Protein AF-A0A1S3FGJ6-F1 (afdb_monomer_lite)

InterPro domains:
  IPR000742 EGF-like domain [PS00022] (75-86)
  IPR000742 EGF-like domain [PS01186] (75-86)
  IPR000742 EGF-like domain [PS50026] (47-87)

Secondary structure (DSSP, 8-state):
-PPPHHHHHHHHHHHHHHTTTTS-------TTSHHHHHHHHHHHHHTPEEPPGGGTTT-SSEEEEEEGGGTEEEEEEPTTEESTTS-EEPPHHHHHTTT---

Structure (mmCIF, N/CA/C/O backbone):
data_AF-A0A1S3FGJ6-F1
#
_entry.id   AF-A0A1S3FGJ6-F1
#
loop_
_atom_site.group_PDB
_atom_site.id
_atom_site.type_symbol
_atom_site.label_atom_id
_atom_site.label_alt_id
_atom_site.label_comp_id
_atom_site.label_asym_id
_atom_site.label_entity_id
_atom_site.label_seq_id
_atom_site.pdbx_PDB_ins_code
_atom_site.Cartn_x
_atom_site.Cartn_y
_atom_site.Cartn_z
_atom_site.occupancy
_atom_site.B_iso_or_equiv
_atom_site.auth_seq_id
_atom_site.auth_comp_id
_atom_site.auth_asym_id
_atom_site.auth_atom_id
_atom_site.pdbx_PDB_model_num
ATOM 1 N N . MET A 1 1 ? -16.815 -20.438 23.707 1.00 59.25 1 MET A N 1
ATOM 2 C CA . MET A 1 1 ? -16.384 -19.883 22.406 1.00 59.25 1 MET A CA 1
ATOM 3 C C . MET A 1 1 ? -15.460 -18.708 22.688 1.00 59.25 1 MET A C 1
ATOM 5 O O . MET A 1 1 ? -15.939 -17.708 23.204 1.00 59.25 1 MET A O 1
ATOM 9 N N . ALA A 1 2 ? -14.150 -18.844 22.474 1.00 74.12 2 ALA A N 1
ATOM 10 C CA . ALA A 1 2 ? -13.210 -17.736 22.660 1.00 74.12 2 ALA A CA 1
ATOM 11 C C . ALA A 1 2 ? -13.208 -16.868 21.393 1.00 74.12 2 ALA A C 1
ATOM 13 O O . ALA A 1 2 ? -13.061 -17.394 20.290 1.00 74.12 2 ALA A O 1
ATOM 14 N N . LEU A 1 3 ? -13.417 -15.558 21.537 1.00 70.00 3 LEU A N 1
ATOM 15 C CA . LEU A 1 3 ? -13.303 -14.623 20.418 1.00 70.00 3 LEU A CA 1
ATOM 16 C C . LEU A 1 3 ? -11.839 -14.580 19.948 1.00 70.00 3 LEU A C 1
ATOM 18 O O . LEU A 1 3 ? -10.943 -14.526 20.794 1.00 70.00 3 LEU A O 1
ATOM 22 N N . PRO A 1 4 ? -11.569 -14.577 18.629 1.00 78.31 4 PRO A N 1
ATOM 23 C CA . PRO A 1 4 ? -10.216 -14.395 18.123 1.00 78.31 4 PRO A CA 1
ATOM 24 C C . PRO A 1 4 ? -9.612 -13.095 18.665 1.00 78.31 4 PRO A C 1
ATOM 26 O O . PRO A 1 4 ? -10.288 -12.066 18.703 1.00 78.31 4 PRO A O 1
ATOM 29 N N . VAL A 1 5 ? -8.329 -13.123 19.034 1.00 73.56 5 VAL A N 1
ATOM 30 C CA . VAL A 1 5 ? -7.589 -11.968 19.582 1.00 73.56 5 VAL A CA 1
ATOM 31 C C . VAL A 1 5 ? -7.808 -10.665 18.780 1.00 73.56 5 VAL A C 1
ATOM 33 O O . VAL A 1 5 ? -8.060 -9.636 19.407 1.00 73.56 5 VAL A O 1
ATOM 36 N N . PRO A 1 6 ? -7.826 -10.665 17.426 1.00 72.81 6 PRO A N 1
ATOM 37 C CA . PRO A 1 6 ? -8.089 -9.450 16.644 1.00 72.81 6 PRO A CA 1
ATOM 38 C C . PRO A 1 6 ? -9.490 -8.865 16.861 1.00 72.81 6 PRO A C 1
ATOM 40 O O . PRO A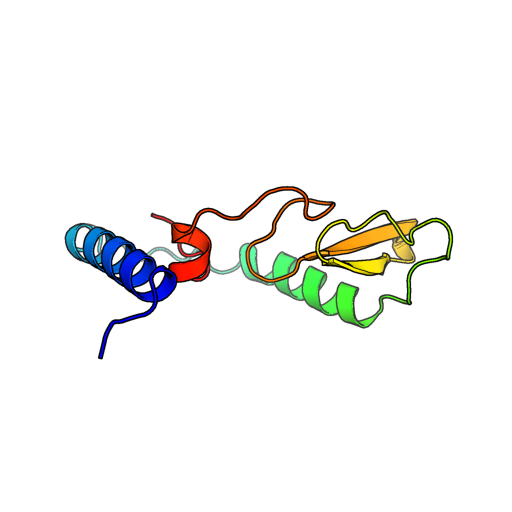 1 6 ? -9.665 -7.650 16.858 1.00 72.81 6 PRO A O 1
ATOM 43 N N . VAL A 1 7 ? -10.490 -9.724 17.078 1.00 77.62 7 VAL A N 1
ATOM 44 C CA . VAL A 1 7 ? -11.877 -9.304 17.312 1.00 77.62 7 VAL A CA 1
ATOM 45 C C . VAL A 1 7 ? -11.992 -8.643 18.679 1.00 77.62 7 VAL A C 1
ATOM 47 O O . VAL A 1 7 ? -12.593 -7.580 18.786 1.00 77.62 7 VAL A O 1
ATOM 50 N N . LEU A 1 8 ? -11.356 -9.216 19.705 1.00 81.56 8 LEU A N 1
ATOM 51 C CA . LEU A 1 8 ? -11.320 -8.622 21.042 1.00 81.56 8 LEU A CA 1
ATOM 52 C C . LEU A 1 8 ? -10.666 -7.235 21.020 1.00 81.56 8 LEU A C 1
ATOM 54 O O . LEU A 1 8 ? -11.222 -6.287 21.564 1.00 81.56 8 LEU A O 1
ATOM 58 N N . ILE A 1 9 ? -9.533 -7.098 20.326 1.00 80.69 9 ILE A N 1
ATOM 59 C CA . ILE A 1 9 ? -8.843 -5.813 20.160 1.00 80.69 9 ILE A CA 1
ATOM 60 C C . ILE A 1 9 ? -9.761 -4.784 19.482 1.00 80.69 9 ILE A C 1
ATOM 62 O O . ILE A 1 9 ? -9.878 -3.657 19.961 1.00 80.69 9 ILE A O 1
ATOM 66 N N . CYS A 1 10 ? -10.468 -5.166 18.414 1.00 81.69 10 CYS A N 1
ATOM 67 C CA . CYS A 1 10 ? -11.417 -4.267 17.760 1.00 81.69 10 CYS A CA 1
ATOM 68 C C . CYS A 1 10 ? -12.582 -3.846 18.661 1.00 81.69 10 CYS A C 1
ATOM 70 O O . CYS A 1 10 ? -13.001 -2.690 18.602 1.00 81.69 10 CYS A O 1
ATOM 72 N N . LEU A 1 11 ? -13.100 -4.750 19.495 1.00 82.19 11 LEU A N 1
ATOM 73 C CA . LEU A 1 11 ? -14.169 -4.432 20.444 1.00 82.19 11 LEU A CA 1
ATOM 74 C C . LEU A 1 11 ? -13.700 -3.429 21.506 1.00 82.19 11 LEU A C 1
ATOM 76 O O . LEU A 1 11 ? -14.435 -2.494 21.812 1.00 82.19 11 LEU A O 1
ATOM 80 N N . LEU A 1 12 ? -12.467 -3.568 22.002 1.00 81.50 12 LEU A N 1
ATOM 81 C CA . LEU A 1 12 ? -11.878 -2.620 22.952 1.00 81.50 12 LEU A CA 1
ATOM 82 C C . LEU A 1 12 ? -11.749 -1.220 22.343 1.00 81.50 12 LEU A C 1
ATOM 84 O O . LEU A 1 12 ? -12.178 -0.243 22.951 1.00 81.50 12 LEU A O 1
ATOM 88 N N . PHE A 1 13 ? -11.224 -1.113 21.119 1.00 78.62 13 PHE A N 1
ATOM 89 C CA . PHE A 1 13 ? -11.101 0.183 20.448 1.00 78.62 13 PHE A CA 1
ATOM 90 C C . PHE A 1 13 ? -12.459 0.840 20.176 1.00 78.62 13 PHE A C 1
ATOM 92 O O . PHE A 1 13 ? -12.604 2.038 20.408 1.00 78.62 13 PHE A O 1
ATOM 99 N N . LYS A 1 14 ? -13.467 0.065 19.754 1.00 77.12 14 LYS A N 1
ATOM 100 C CA . LYS A 1 14 ? -14.831 0.581 19.554 1.00 77.12 14 LYS A CA 1
ATOM 101 C C . LYS A 1 14 ? -15.497 1.039 20.856 1.00 77.12 14 LYS A C 1
ATOM 103 O O . LYS A 1 14 ? -16.245 2.013 20.844 1.00 77.12 14 LYS A O 1
ATOM 108 N N . ALA A 1 15 ? -15.231 0.362 21.973 1.00 79.94 15 ALA A N 1
ATOM 109 C CA . ALA A 1 15 ? -15.737 0.779 23.279 1.00 79.94 15 ALA A CA 1
ATOM 110 C C . ALA A 1 15 ? -15.122 2.118 23.725 1.00 79.94 15 ALA A C 1
ATOM 112 O O . ALA A 1 15 ? -15.841 2.989 24.205 1.00 79.94 15 ALA A O 1
ATOM 113 N N . MET A 1 16 ? -13.818 2.320 23.496 1.00 75.69 16 MET A N 1
ATOM 114 C CA . MET A 1 16 ? -13.138 3.587 23.802 1.00 75.69 16 MET A CA 1
ATOM 115 C C . MET A 1 16 ? -13.690 4.767 22.988 1.00 75.69 16 MET A C 1
ATOM 117 O O . MET A 1 16 ? -13.863 5.855 23.534 1.00 75.69 16 MET A O 1
ATOM 121 N N . THR A 1 17 ? -14.019 4.563 21.706 1.00 69.31 17 THR A N 1
ATOM 122 C CA . THR A 1 17 ? -14.652 5.612 20.887 1.00 69.31 17 THR A CA 1
ATOM 123 C C . THR A 1 17 ? -16.069 5.935 21.347 1.00 69.31 17 THR A C 1
ATOM 125 O O . THR A 1 17 ? -16.425 7.104 21.415 1.00 69.31 17 THR A O 1
ATOM 128 N N . ALA A 1 18 ? -16.861 4.925 21.728 1.00 67.69 18 ALA A N 1
ATOM 129 C CA . ALA A 1 18 ? -18.231 5.136 22.204 1.00 67.69 18 ALA A CA 1
ATOM 130 C C . ALA A 1 18 ? -18.285 5.965 23.500 1.00 67.69 18 ALA A C 1
ATOM 132 O O . ALA A 1 18 ? -19.198 6.758 23.681 1.00 67.69 18 ALA A O 1
ATOM 133 N N . LEU A 1 19 ? -17.276 5.837 24.369 1.00 59.53 19 LEU A N 1
ATOM 134 C CA . LEU A 1 19 ? -17.138 6.654 25.583 1.00 59.53 19 LEU A CA 1
ATOM 135 C C . LEU A 1 19 ? -16.734 8.114 25.300 1.00 59.53 19 LEU A C 1
ATOM 137 O O . LEU A 1 19 ? -16.767 8.939 26.208 1.00 59.53 19 LEU A O 1
ATOM 141 N N . THR A 1 20 ? -16.330 8.432 24.066 1.00 59.94 20 THR A N 1
ATOM 142 C CA . THR A 1 20 ? -15.874 9.771 23.653 1.00 59.94 20 THR A CA 1
ATOM 143 C C . THR A 1 20 ? -16.923 10.503 22.793 1.00 59.94 20 THR A C 1
ATOM 145 O O . THR A 1 20 ? -16.845 11.721 22.642 1.00 59.94 20 THR A O 1
ATOM 148 N N . GLU A 1 21 ? -17.948 9.807 22.277 1.00 56.50 21 GLU A N 1
ATOM 149 C CA . GLU A 1 21 ? -19.006 10.376 21.415 1.00 56.50 21 GLU A CA 1
ATOM 150 C C . GLU A 1 21 ? -20.073 11.226 22.149 1.00 56.50 21 GLU A C 1
ATOM 152 O O . GLU A 1 21 ? -21.039 11.654 21.524 1.00 56.50 21 GLU A O 1
ATOM 157 N N . ASP A 1 22 ? -19.897 11.571 23.431 1.00 48.78 22 ASP A N 1
ATOM 158 C CA . ASP A 1 22 ? -20.816 12.473 24.163 1.00 48.78 22 ASP A CA 1
ATOM 159 C C . ASP A 1 22 ? -20.487 13.975 24.018 1.00 48.78 22 ASP A C 1
ATOM 161 O O . ASP A 1 22 ? -21.045 14.825 24.714 1.00 48.78 22 ASP A O 1
ATOM 165 N N . ALA A 1 23 ? -19.602 14.361 23.095 1.00 48.88 23 ALA A N 1
ATOM 166 C CA . ALA A 1 23 ? -19.341 15.772 22.829 1.00 48.88 23 ALA A CA 1
ATOM 167 C C . ALA A 1 23 ? -18.916 16.021 21.381 1.00 48.88 23 ALA A C 1
ATOM 169 O O . ALA A 1 23 ? -17.717 16.051 21.094 1.00 48.88 23 ALA A O 1
ATOM 170 N N . ARG A 1 24 ? -19.906 16.251 20.498 1.00 37.34 24 ARG A N 1
ATOM 171 C CA . ARG A 1 24 ? -19.932 17.292 19.439 1.00 37.34 24 ARG A CA 1
ATOM 172 C C . ARG A 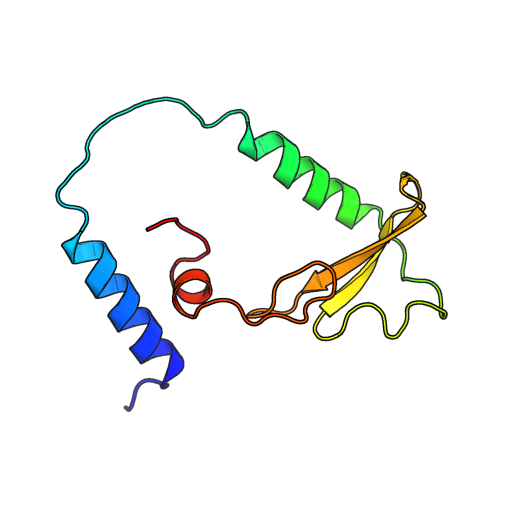1 24 ? -21.070 17.039 18.438 1.00 37.34 24 ARG A C 1
ATOM 174 O O . ARG A 1 24 ? -20.868 16.484 17.364 1.00 37.34 24 ARG A O 1
ATOM 181 N N . VAL A 1 25 ? -22.263 17.552 18.746 1.00 47.34 25 VAL A N 1
ATOM 182 C CA . VAL A 1 25 ? -23.177 18.018 17.692 1.00 47.34 25 VAL A CA 1
ATOM 183 C C . VAL A 1 25 ? -22.627 19.355 17.207 1.00 47.34 25 VAL A C 1
ATOM 185 O O . VAL A 1 25 ? -22.826 20.374 17.860 1.00 47.34 25 VAL A O 1
ATOM 188 N N . VAL A 1 26 ? -21.921 19.357 16.079 1.00 37.53 26 VAL A N 1
ATOM 189 C CA . VAL A 1 26 ? -21.779 20.546 15.231 1.00 37.53 26 VAL A CA 1
ATOM 190 C C . VAL A 1 26 ? -21.892 20.082 13.784 1.00 37.53 26 VAL A C 1
ATOM 192 O O . VAL A 1 26 ? -21.048 19.350 13.278 1.00 37.53 26 VAL A O 1
ATOM 195 N N . VAL A 1 27 ? -22.984 20.487 13.143 1.00 47.84 27 VAL A N 1
ATOM 196 C CA . VAL A 1 27 ? -23.201 20.372 11.701 1.00 47.84 27 VAL A CA 1
ATOM 197 C C . VAL A 1 27 ? -22.305 21.399 11.008 1.00 47.84 27 VAL A C 1
ATOM 199 O O . VAL A 1 27 ? -22.516 22.594 11.195 1.00 47.84 27 VAL A O 1
ATOM 202 N N . THR A 1 28 ? -21.357 20.957 10.178 1.00 33.06 28 THR A N 1
ATOM 203 C CA . THR A 1 28 ? -20.723 21.788 9.137 1.00 33.06 28 THR A CA 1
ATOM 204 C C . THR A 1 28 ? -20.418 20.956 7.877 1.00 33.06 28 THR A C 1
ATOM 206 O O . THR A 1 28 ? -20.068 19.780 7.989 1.00 33.06 28 THR A O 1
ATOM 209 N N . PRO A 1 29 ? -20.582 21.523 6.663 1.00 45.66 29 PRO A N 1
ATOM 210 C CA . PRO A 1 29 ? -20.480 20.794 5.402 1.00 45.66 29 PRO A CA 1
ATOM 211 C C . PRO A 1 29 ? -19.042 20.833 4.858 1.00 45.66 29 PRO A C 1
ATOM 213 O O . PRO A 1 29 ? -18.639 21.834 4.280 1.00 45.66 29 PRO A O 1
ATOM 216 N N . ASP A 1 30 ? -18.282 19.746 5.006 1.00 33.00 30 ASP A N 1
ATOM 217 C CA . ASP A 1 30 ? -16.913 19.619 4.448 1.00 33.00 30 ASP A CA 1
ATOM 218 C C . ASP A 1 30 ? -16.785 18.459 3.432 1.00 33.00 30 ASP A C 1
ATOM 220 O O . ASP A 1 30 ? -15.713 17.959 3.099 1.00 33.00 30 ASP A O 1
ATOM 224 N N . SER A 1 31 ? -17.924 17.991 2.914 1.00 39.53 31 SER A N 1
ATOM 225 C CA . SER A 1 31 ? -18.027 16.741 2.145 1.00 39.53 31 SER A CA 1
ATOM 226 C C . SER A 1 31 ? -17.599 16.835 0.669 1.00 39.53 31 SER A C 1
ATOM 228 O O . SER A 1 31 ? -17.764 15.854 -0.055 1.00 39.53 31 SER A O 1
ATOM 230 N N . ILE A 1 32 ? -17.086 17.973 0.182 1.00 36.12 32 ILE A N 1
ATOM 231 C CA . ILE A 1 32 ? -16.794 18.152 -1.257 1.00 36.12 32 ILE A CA 1
ATOM 232 C C . ILE A 1 32 ? -15.308 17.929 -1.605 1.00 36.12 32 ILE A C 1
ATOM 234 O O . ILE A 1 32 ? -15.010 17.592 -2.745 1.00 36.12 32 ILE A O 1
ATOM 238 N N . VAL A 1 33 ? -14.371 18.002 -0.650 1.00 34.00 33 VAL A N 1
ATOM 239 C CA . VAL A 1 33 ? -12.925 17.931 -0.972 1.00 34.00 33 VAL A CA 1
ATOM 240 C C . VAL A 1 33 ? -12.362 16.500 -0.974 1.00 34.00 33 VAL A C 1
ATOM 242 O O . VAL A 1 33 ? -11.471 16.192 -1.754 1.00 34.00 33 VAL A O 1
ATOM 245 N N . GLN A 1 34 ? -12.896 15.578 -0.164 1.00 39.59 34 GLN A N 1
ATOM 246 C CA . GLN A 1 34 ? -12.385 14.192 -0.101 1.00 39.59 34 GLN A CA 1
ATOM 247 C C . GLN A 1 34 ? -12.961 13.259 -1.178 1.00 39.59 34 GLN A C 1
ATOM 249 O O . GLN A 1 34 ? -12.418 12.182 -1.433 1.00 39.59 34 GLN A O 1
ATOM 254 N N . GLN A 1 35 ? -14.073 13.656 -1.803 1.00 34.81 35 GLN A N 1
ATOM 255 C CA . GLN A 1 35 ? -14.765 12.838 -2.796 1.00 34.81 35 GLN A CA 1
ATOM 256 C C . GLN A 1 35 ? -14.018 12.822 -4.137 1.00 34.81 35 GLN A C 1
ATOM 258 O O . GLN A 1 35 ? -14.085 11.825 -4.848 1.00 34.81 35 GLN A O 1
ATOM 263 N N . THR A 1 36 ? -13.298 13.889 -4.488 1.00 30.61 36 THR A N 1
ATOM 264 C CA . THR A 1 36 ? -12.600 13.992 -5.777 1.00 30.61 36 THR A CA 1
ATOM 265 C C . THR A 1 36 ? -11.340 13.127 -5.806 1.00 30.61 36 THR A C 1
ATOM 267 O O . THR A 1 36 ? -11.203 12.317 -6.714 1.00 30.61 36 THR A O 1
ATOM 270 N N . ASP A 1 37 ? -10.517 13.160 -4.753 1.00 42.81 37 ASP A N 1
ATOM 271 C CA . ASP A 1 37 ? -9.255 12.399 -4.667 1.00 42.81 37 ASP A CA 1
ATOM 272 C C . ASP A 1 37 ? -9.466 10.874 -4.602 1.00 42.81 37 ASP A C 1
ATOM 274 O O . ASP A 1 37 ? -8.748 10.088 -5.222 1.00 42.81 37 ASP A O 1
ATOM 278 N N . TYR A 1 38 ? -10.484 10.419 -3.862 1.00 43.09 38 TYR A N 1
ATOM 279 C CA . TYR A 1 38 ? -10.781 8.987 -3.753 1.00 43.09 38 TYR A CA 1
ATOM 280 C C . TYR A 1 38 ? -11.372 8.423 -5.048 1.00 43.09 38 TYR A C 1
ATOM 282 O O . TYR A 1 38 ? -11.075 7.288 -5.425 1.00 43.09 38 TYR A O 1
ATOM 290 N N . VAL A 1 39 ? -12.198 9.213 -5.738 1.00 42.69 39 VAL A N 1
ATOM 291 C CA . VAL A 1 39 ? -12.811 8.820 -7.008 1.00 42.69 39 VAL A CA 1
ATOM 292 C C . VAL A 1 39 ? -11.770 8.852 -8.131 1.00 42.69 39 VAL A C 1
ATOM 294 O O . VAL A 1 39 ? -11.722 7.898 -8.900 1.00 42.69 39 VAL A O 1
ATOM 297 N N . GLU A 1 40 ? -10.859 9.830 -8.166 1.00 50.59 40 GLU A N 1
ATOM 298 C CA . GLU A 1 40 ? -9.703 9.824 -9.077 1.00 50.59 40 GLU A CA 1
ATOM 299 C C . GLU A 1 40 ? -8.757 8.652 -8.801 1.00 50.59 40 GLU A C 1
ATOM 301 O O . GLU A 1 40 ? -8.408 7.927 -9.730 1.00 50.59 40 GLU A O 1
ATOM 306 N N . GLY A 1 41 ? -8.425 8.370 -7.536 1.00 50.47 41 GLY A N 1
ATOM 307 C CA . GLY A 1 41 ? -7.581 7.229 -7.168 1.00 50.47 41 GLY A CA 1
ATOM 308 C C . GLY A 1 41 ? -8.195 5.866 -7.520 1.00 50.47 41 GLY A C 1
ATOM 309 O O . GLY A 1 41 ? -7.485 4.957 -7.959 1.00 50.47 41 GLY A O 1
ATOM 310 N N . LEU A 1 42 ? -9.518 5.707 -7.381 1.00 50.84 42 LEU A N 1
ATOM 311 C CA . LEU A 1 42 ? -10.216 4.485 -7.800 1.00 50.84 42 LEU A CA 1
ATOM 312 C C . LEU A 1 42 ? -10.364 4.364 -9.317 1.00 50.84 42 LEU A C 1
ATOM 314 O O . LEU A 1 42 ? -10.299 3.247 -9.837 1.00 50.84 42 LEU A O 1
ATOM 318 N N . ILE A 1 43 ? -10.587 5.477 -10.021 1.00 47.72 43 ILE A N 1
ATOM 319 C CA . ILE A 1 43 ? -10.693 5.493 -11.484 1.00 47.72 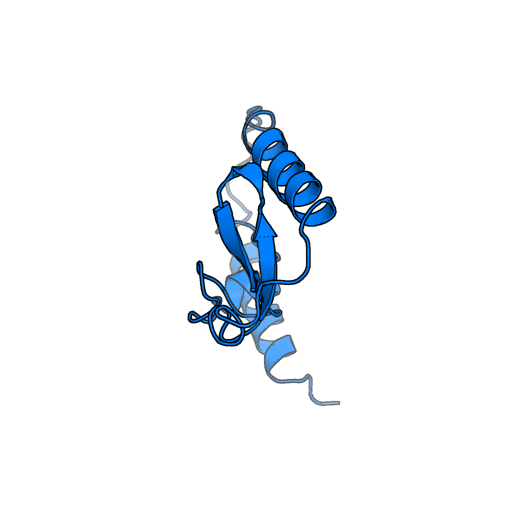43 ILE A CA 1
ATOM 320 C C . ILE A 1 43 ? -9.320 5.203 -12.100 1.00 47.72 43 ILE A C 1
ATOM 322 O O . ILE A 1 43 ? -9.228 4.334 -12.964 1.00 47.72 43 ILE A O 1
ATOM 326 N N . ALA A 1 44 ? -8.250 5.810 -11.584 1.00 53.44 44 ALA A N 1
ATOM 327 C CA . ALA A 1 44 ? -6.868 5.573 -11.998 1.00 53.44 44 ALA A CA 1
ATOM 328 C C . ALA A 1 44 ? -6.434 4.106 -11.822 1.00 53.44 44 ALA A C 1
ATOM 330 O O . ALA A 1 44 ? -5.811 3.517 -12.708 1.00 53.44 44 ALA A O 1
ATOM 331 N N . LEU A 1 45 ? -6.838 3.457 -10.723 1.00 55.69 45 LEU A N 1
ATOM 332 C CA . LEU A 1 45 ? -6.580 2.028 -10.503 1.00 55.69 45 LEU A CA 1
ATOM 333 C C . LEU A 1 45 ? -7.264 1.128 -11.544 1.00 55.69 45 LEU A C 1
ATOM 335 O O . LEU A 1 45 ? -6.754 0.047 -11.839 1.00 55.69 45 LEU A O 1
ATOM 339 N N . LYS A 1 46 ? -8.383 1.565 -12.136 1.00 53.50 46 LYS A N 1
ATOM 340 C CA . LYS A 1 46 ? -9.130 0.810 -13.154 1.00 53.50 46 LYS A CA 1
ATOM 341 C C . LYS A 1 46 ? -8.466 0.837 -14.542 1.00 53.50 46 LYS A C 1
ATOM 343 O O . LYS A 1 46 ? -8.793 -0.015 -15.363 1.00 53.50 46 LYS A O 1
ATOM 348 N N . PHE A 1 47 ? -7.529 1.761 -14.776 1.00 51.44 47 PHE A N 1
ATOM 349 C CA . PHE A 1 47 ? -6.726 1.873 -16.007 1.00 51.44 47 PHE A CA 1
ATOM 350 C C . PHE A 1 47 ? -5.292 1.347 -15.860 1.00 51.44 47 PHE A C 1
ATOM 352 O O . PHE A 1 47 ? -4.507 1.375 -16.812 1.00 51.44 47 PHE A O 1
ATOM 359 N N . SER A 1 48 ? -4.930 0.871 -14.669 1.00 59.94 48 SER A N 1
ATOM 360 C CA . SER A 1 48 ? -3.579 0.389 -14.418 1.00 59.94 48 SER A CA 1
ATOM 361 C C . SER A 1 48 ? -3.320 -0.958 -15.096 1.00 59.94 48 SER A C 1
ATOM 363 O O . SER A 1 48 ? -4.125 -1.887 -15.014 1.00 59.94 48 SER A O 1
ATOM 365 N N . HIS A 1 49 ? -2.186 -1.050 -15.784 1.00 69.62 49 HIS A N 1
ATOM 366 C CA . HIS A 1 49 ? -1.703 -2.301 -16.361 1.00 69.62 49 HIS A CA 1
ATOM 367 C C . HIS A 1 49 ? -0.846 -3.040 -15.320 1.00 69.62 49 HIS A C 1
ATOM 369 O O . HIS A 1 49 ? -0.365 -2.412 -14.363 1.00 69.62 49 HIS A O 1
ATOM 375 N N . PRO A 1 50 ? -0.643 -4.366 -15.466 1.00 72.62 50 PRO A N 1
ATOM 376 C CA . PRO A 1 50 ? 0.323 -5.090 -14.650 1.00 72.62 50 PRO A CA 1
ATOM 377 C C . PRO A 1 50 ? 1.679 -4.384 -14.689 1.00 72.62 50 PRO A C 1
ATOM 379 O O . PRO A 1 50 ? 2.103 -3.903 -15.741 1.00 72.62 50 PRO A O 1
ATOM 382 N N . CYS A 1 51 ? 2.342 -4.297 -13.540 1.00 78.06 51 CYS A N 1
ATOM 383 C CA . CYS A 1 51 ? 3.661 -3.686 -13.468 1.00 78.06 51 CYS A CA 1
ATOM 384 C C . CYS A 1 51 ? 4.671 -4.394 -14.377 1.00 78.06 51 CYS A C 1
ATOM 386 O O . CYS A 1 51 ? 4.608 -5.612 -14.546 1.00 78.06 51 CYS A O 1
ATOM 388 N N . LEU A 1 52 ? 5.615 -3.624 -14.930 1.00 73.12 52 LEU A N 1
ATOM 389 C CA . LEU A 1 52 ? 6.778 -4.188 -15.614 1.00 73.12 52 LEU A CA 1
ATOM 390 C C . LEU A 1 52 ? 7.581 -5.089 -14.665 1.00 73.12 52 LEU A C 1
ATOM 392 O O . LEU A 1 52 ? 7.559 -4.916 -13.444 1.00 73.12 52 LEU A O 1
ATOM 396 N N . GLU A 1 53 ? 8.328 -6.018 -15.255 1.00 67.62 53 GLU A N 1
ATOM 397 C CA . GLU A 1 53 ? 9.108 -7.041 -14.552 1.00 67.62 53 GLU A CA 1
ATOM 398 C C . GLU A 1 53 ? 10.132 -6.440 -13.566 1.00 67.62 53 GLU A C 1
ATOM 400 O O . GLU A 1 53 ? 10.351 -6.982 -12.480 1.00 67.62 53 GLU A O 1
ATOM 405 N N . ASP A 1 54 ? 10.636 -5.238 -13.863 1.00 71.62 54 ASP A N 1
ATOM 406 C CA . ASP A 1 54 ? 11.552 -4.465 -13.011 1.00 71.62 54 ASP A CA 1
ATOM 407 C C . ASP A 1 54 ? 10.919 -3.975 -11.692 1.00 71.62 54 ASP A C 1
ATOM 409 O O . ASP A 1 54 ? 11.614 -3.570 -10.757 1.00 71.62 54 ASP A O 1
ATOM 413 N N . HIS A 1 55 ? 9.591 -4.024 -11.573 1.00 70.94 55 HIS A N 1
ATOM 414 C CA . HIS A 1 55 ? 8.846 -3.579 -10.394 1.00 70.94 55 HIS A CA 1
ATOM 415 C C . HIS A 1 55 ? 8.289 -4.735 -9.551 1.00 70.94 55 HIS A C 1
ATOM 417 O O . HIS A 1 55 ? 7.563 -4.490 -8.583 1.00 70.94 55 HIS A O 1
ATOM 423 N N . ASN A 1 56 ? 8.667 -5.985 -9.841 1.00 68.19 56 ASN A N 1
ATOM 424 C CA . ASN A 1 56 ? 8.164 -7.184 -9.153 1.00 68.19 56 ASN A CA 1
ATOM 425 C C . ASN A 1 56 ? 8.411 -7.211 -7.629 1.00 68.19 56 ASN A C 1
ATOM 427 O O . ASN A 1 56 ? 7.758 -7.964 -6.915 1.00 68.19 56 ASN A O 1
ATOM 431 N N . SER A 1 57 ? 9.313 -6.371 -7.110 1.00 84.38 57 SER A N 1
ATOM 432 C CA . SER A 1 57 ? 9.592 -6.222 -5.669 1.00 84.38 57 SER A CA 1
ATOM 433 C C . SER A 1 57 ? 9.278 -4.824 -5.116 1.00 84.38 57 SER A C 1
ATOM 435 O O . SER A 1 57 ? 9.633 -4.488 -3.980 1.00 84.38 57 SER A O 1
ATOM 437 N N . TYR A 1 58 ? 8.622 -3.968 -5.903 1.00 89.75 58 TYR A N 1
ATOM 438 C CA . TYR A 1 58 ? 8.303 -2.614 -5.462 1.00 89.75 58 TYR A CA 1
ATOM 439 C C . TYR A 1 58 ? 7.272 -2.633 -4.321 1.00 89.75 58 TYR A C 1
ATOM 441 O O . TYR A 1 58 ? 7.518 -2.032 -3.273 1.00 89.75 58 TYR A O 1
ATOM 449 N N . CYS A 1 59 ? 6.184 -3.393 -4.457 1.00 92.56 59 CYS A N 1
ATOM 450 C CA . CYS A 1 59 ? 5.183 -3.562 -3.402 1.00 92.56 59 CYS A CA 1
ATOM 451 C C . CYS A 1 59 ? 5.548 -4.724 -2.475 1.00 92.56 59 CYS A C 1
ATOM 453 O O . CYS A 1 59 ? 5.559 -5.871 -2.905 1.00 92.56 59 CYS A O 1
ATOM 455 N N . ILE A 1 60 ? 5.813 -4.441 -1.194 1.00 94.94 60 ILE A N 1
ATOM 456 C CA . ILE A 1 60 ? 6.253 -5.472 -0.236 1.00 94.94 60 ILE A CA 1
ATOM 457 C C . ILE A 1 60 ? 5.071 -6.316 0.260 1.00 94.94 60 ILE A C 1
ATOM 459 O O . ILE A 1 60 ? 5.149 -7.538 0.296 1.00 94.94 60 ILE A O 1
ATOM 463 N N . ASN A 1 61 ? 3.962 -5.663 0.624 1.00 93.81 61 ASN A N 1
ATOM 464 C CA . ASN A 1 61 ? 2.730 -6.313 1.092 1.00 93.81 61 ASN A CA 1
ATOM 465 C C . ASN A 1 61 ? 1.520 -5.797 0.306 1.00 93.81 61 ASN A C 1
ATOM 467 O O . ASN A 1 61 ? 0.595 -5.207 0.870 1.00 93.81 61 ASN A O 1
ATOM 471 N N . GLY A 1 62 ? 1.556 -5.943 -1.015 1.00 91.06 62 GLY A N 1
ATOM 472 C CA . GLY A 1 62 ? 0.487 -5.468 -1.881 1.00 91.06 62 GLY A CA 1
ATOM 473 C C . GLY A 1 62 ? 0.623 -5.940 -3.318 1.00 91.06 62 GLY A C 1
ATOM 474 O O . GLY A 1 62 ? 1.579 -6.619 -3.679 1.00 91.06 62 GLY A O 1
ATOM 475 N N . VAL A 1 63 ? -0.348 -5.548 -4.134 1.00 90.62 63 VAL A N 1
ATOM 476 C CA . VAL A 1 63 ? -0.342 -5.781 -5.579 1.00 90.62 63 VAL A CA 1
ATOM 477 C C . VAL A 1 63 ? 0.150 -4.521 -6.274 1.00 90.62 63 VAL A C 1
ATOM 479 O O . VAL A 1 63 ? -0.295 -3.419 -5.948 1.00 90.62 63 VAL A O 1
ATOM 482 N N . CYS A 1 64 ? 1.068 -4.696 -7.218 1.00 89.62 64 CYS A N 1
ATOM 483 C CA . CYS A 1 64 ? 1.596 -3.612 -8.030 1.00 89.62 64 CYS A CA 1
ATOM 484 C C . CYS A 1 64 ? 0.664 -3.307 -9.208 1.00 89.62 64 CYS A C 1
ATOM 486 O O . CYS A 1 64 ? 0.150 -4.220 -9.855 1.00 89.62 64 CYS A O 1
ATOM 488 N N . ALA A 1 65 ? 0.480 -2.022 -9.483 1.00 87.94 65 ALA A N 1
ATOM 489 C CA . ALA A 1 65 ? -0.235 -1.480 -10.629 1.00 87.94 65 ALA A CA 1
ATOM 490 C C . ALA A 1 65 ? 0.597 -0.348 -11.246 1.00 87.94 65 ALA A C 1
ATOM 492 O O . ALA A 1 65 ? 1.112 0.497 -10.515 1.00 87.94 65 ALA A O 1
ATOM 493 N N . PHE A 1 66 ? 0.745 -0.311 -12.571 1.00 86.44 66 PHE A N 1
ATOM 494 C CA . PHE A 1 66 ? 1.482 0.765 -13.237 1.00 86.44 66 PHE A CA 1
ATOM 495 C C . PHE A 1 66 ? 0.529 1.847 -13.750 1.00 86.44 66 PHE A C 1
ATOM 497 O O . PHE A 1 66 ? -0.442 1.549 -14.450 1.00 86.44 66 PHE A O 1
ATOM 504 N N . HIS A 1 67 ? 0.807 3.104 -13.403 1.00 83.62 67 HIS A N 1
ATOM 505 C CA . HIS A 1 67 ? 0.053 4.268 -13.855 1.00 83.62 67 HIS A CA 1
ATOM 506 C C . HIS A 1 67 ? 0.784 4.944 -15.013 1.00 83.62 67 HIS A C 1
ATOM 508 O O . HIS A 1 67 ? 1.778 5.638 -14.802 1.00 83.62 67 HIS A O 1
ATOM 514 N N . HIS A 1 68 ? 0.277 4.769 -16.234 1.00 80.06 68 HIS A N 1
ATOM 515 C CA . HIS A 1 68 ? 0.962 5.219 -17.449 1.00 80.06 68 HIS A CA 1
ATOM 516 C C . HIS A 1 68 ? 1.178 6.733 -17.512 1.00 80.06 68 HIS A C 1
ATOM 518 O O . HIS A 1 68 ? 2.273 7.160 -17.842 1.00 80.06 68 HIS A O 1
ATOM 524 N N . GLU A 1 69 ? 0.190 7.546 -17.135 1.00 82.50 69 GLU A N 1
ATOM 525 C CA . GLU A 1 69 ? 0.315 9.014 -17.230 1.00 82.50 69 GLU A CA 1
ATOM 526 C C . GLU A 1 69 ? 1.333 9.607 -16.247 1.00 82.50 69 GLU A C 1
ATOM 528 O O . GLU A 1 69 ? 1.910 10.658 -16.499 1.00 82.50 69 GLU A O 1
ATOM 533 N N . LEU A 1 70 ? 1.547 8.931 -15.115 1.00 80.75 70 LEU A N 1
ATOM 534 C CA . LEU A 1 70 ? 2.488 9.359 -14.080 1.00 80.75 70 LEU A CA 1
ATOM 535 C C . LEU A 1 70 ? 3.84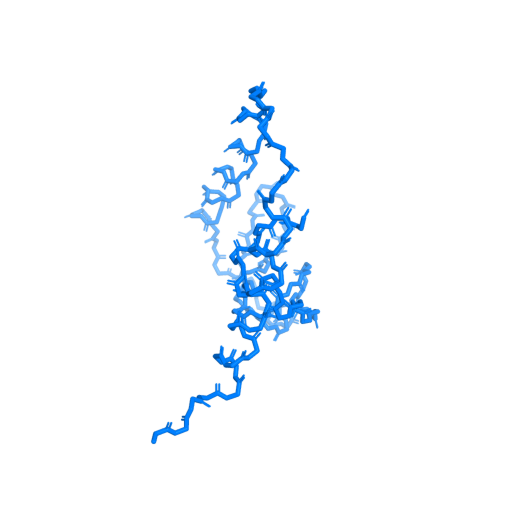1 8.657 -14.221 1.00 80.75 70 LEU A C 1
ATOM 537 O O . LEU A 1 70 ? 4.745 8.963 -13.446 1.00 80.75 70 LEU A O 1
ATOM 541 N N . GLU A 1 71 ? 3.940 7.693 -15.145 1.00 84.00 71 GLU A N 1
ATOM 542 C CA . GLU A 1 71 ? 5.075 6.785 -15.336 1.00 84.00 71 GLU A CA 1
ATOM 543 C C . GLU A 1 71 ? 5.570 6.165 -14.018 1.00 84.00 71 GLU A C 1
ATOM 545 O O . GLU A 1 71 ? 6.768 6.062 -13.751 1.00 84.00 71 GLU A O 1
ATOM 550 N N . LYS A 1 72 ? 4.629 5.774 -13.148 1.00 84.38 72 LYS A N 1
ATOM 551 C CA . LYS A 1 72 ? 4.926 5.304 -11.787 1.00 84.38 72 LYS A CA 1
ATOM 552 C C . LYS A 1 72 ? 4.223 3.999 -11.449 1.00 84.38 72 LYS A C 1
ATOM 554 O O . LYS A 1 72 ? 3.050 3.798 -11.762 1.00 84.38 72 LYS A O 1
ATOM 559 N N . ALA A 1 73 ? 4.940 3.146 -10.721 1.00 86.50 73 ALA A N 1
ATOM 560 C CA . ALA A 1 73 ? 4.362 2.006 -10.027 1.00 86.50 73 ALA A CA 1
ATOM 561 C C . ALA A 1 73 ? 3.619 2.478 -8.767 1.00 86.50 73 ALA A C 1
ATOM 563 O O . ALA A 1 73 ? 4.118 3.304 -8.006 1.00 86.50 73 ALA A O 1
ATOM 564 N N . ILE A 1 74 ? 2.429 1.934 -8.540 1.00 89.00 74 ILE A N 1
ATOM 565 C CA . ILE A 1 74 ? 1.564 2.222 -7.398 1.00 89.00 74 ILE A CA 1
ATOM 566 C C . ILE A 1 74 ? 1.222 0.900 -6.715 1.00 89.00 74 ILE A C 1
ATOM 568 O O . ILE A 1 74 ? 0.961 -0.109 -7.374 1.00 89.00 74 ILE A O 1
ATOM 572 N N . CYS A 1 75 ? 1.198 0.898 -5.382 1.00 90.94 75 CYS A N 1
ATOM 573 C CA . CYS A 1 75 ? 0.862 -0.288 -4.608 1.00 90.94 75 CYS A CA 1
ATOM 574 C C . CYS A 1 75 ? -0.555 -0.246 -4.048 1.00 90.94 75 CYS A C 1
ATOM 576 O O . CYS A 1 75 ? -0.921 0.633 -3.268 1.00 90.94 75 CYS A O 1
ATOM 578 N N . ARG A 1 76 ? -1.324 -1.295 -4.339 1.00 91.50 76 ARG A N 1
ATOM 579 C CA . ARG A 1 76 ? -2.539 -1.621 -3.597 1.00 91.50 76 ARG A CA 1
ATOM 580 C C . ARG A 1 76 ? -2.181 -2.530 -2.425 1.00 91.50 76 ARG A C 1
ATOM 582 O O . ARG A 1 76 ? -2.009 -3.736 -2.597 1.00 91.50 76 ARG A O 1
ATOM 589 N N . CYS A 1 77 ? -2.071 -1.951 -1.233 1.00 92.44 77 CYS A N 1
ATOM 590 C CA . CYS A 1 77 ? -1.689 -2.694 -0.033 1.00 92.44 77 CYS A CA 1
ATOM 591 C C . CYS A 1 77 ? -2.723 -3.741 0.382 1.00 92.44 77 CYS A C 1
ATOM 593 O O . CYS A 1 77 ? -3.933 -3.508 0.317 1.00 92.44 77 CYS A O 1
ATOM 595 N N . PHE A 1 78 ? -2.233 -4.875 0.880 1.00 92.50 78 PHE A N 1
ATOM 596 C CA . PHE A 1 78 ? -3.053 -5.854 1.576 1.00 92.50 78 PHE A CA 1
ATOM 597 C C . PHE A 1 78 ? -3.628 -5.268 2.869 1.00 92.50 78 PHE A C 1
ATOM 599 O O . PHE A 1 78 ? -3.109 -4.305 3.445 1.00 92.50 78 PHE A O 1
ATOM 606 N N . THR A 1 79 ? -4.724 -5.863 3.338 1.00 87.38 79 THR A N 1
ATOM 607 C CA . THR A 1 79 ? -5.393 -5.448 4.572 1.00 87.38 79 THR A CA 1
ATOM 608 C C . THR A 1 79 ? -4.402 -5.438 5.735 1.00 87.38 79 THR A C 1
ATOM 610 O O . THR A 1 79 ? -3.707 -6.419 5.977 1.00 87.38 79 THR A O 1
ATOM 613 N N . GLY A 1 80 ? -4.339 -4.316 6.456 1.00 87.75 80 GLY A N 1
ATOM 614 C CA . GLY A 1 80 ? -3.413 -4.126 7.574 1.00 87.75 80 GLY A CA 1
ATOM 615 C C . GLY A 1 80 ? -2.082 -3.464 7.214 1.00 87.75 80 GLY A C 1
ATOM 616 O O . GLY A 1 80 ? -1.365 -3.088 8.132 1.00 87.75 80 GLY A O 1
ATOM 617 N N . TYR A 1 81 ? -1.782 -3.220 5.935 1.00 92.94 81 TYR A N 1
ATOM 618 C CA . TYR A 1 81 ? -0.577 -2.497 5.509 1.00 92.94 81 TYR A CA 1
ATOM 619 C C . TYR A 1 81 ? -0.900 -1.117 4.929 1.00 92.94 81 TYR A C 1
ATOM 621 O O . TYR A 1 81 ? -2.014 -0.851 4.469 1.00 92.94 81 TYR A O 1
ATOM 629 N N . THR A 1 82 ? 0.070 -0.209 4.999 1.00 91.50 82 THR A N 1
ATOM 630 C CA . THR A 1 82 ? -0.012 1.168 4.507 1.00 91.50 82 THR A CA 1
ATOM 631 C C . THR A 1 82 ? 1.357 1.696 4.065 1.00 91.50 82 THR A C 1
ATOM 633 O O . THR A 1 82 ? 2.399 1.079 4.315 1.00 91.50 82 THR A O 1
ATOM 636 N N . GLY A 1 83 ? 1.343 2.868 3.432 1.00 91.56 83 GLY A N 1
ATOM 637 C CA . GLY A 1 83 ? 2.500 3.529 2.834 1.00 91.56 83 GLY A CA 1
ATOM 638 C C . GLY A 1 83 ? 2.681 3.174 1.359 1.00 91.56 83 GLY A C 1
ATOM 639 O O . GLY A 1 83 ? 2.130 2.187 0.883 1.00 91.56 83 GLY A O 1
ATOM 640 N N . GLU A 1 84 ? 3.491 3.969 0.662 1.00 91.94 84 GLU A N 1
ATOM 641 C CA . GLU A 1 84 ? 3.715 3.891 -0.791 1.00 91.94 84 GLU A CA 1
ATOM 642 C C . GLU A 1 84 ? 4.100 2.481 -1.270 1.00 91.94 84 GLU A C 1
ATOM 644 O O .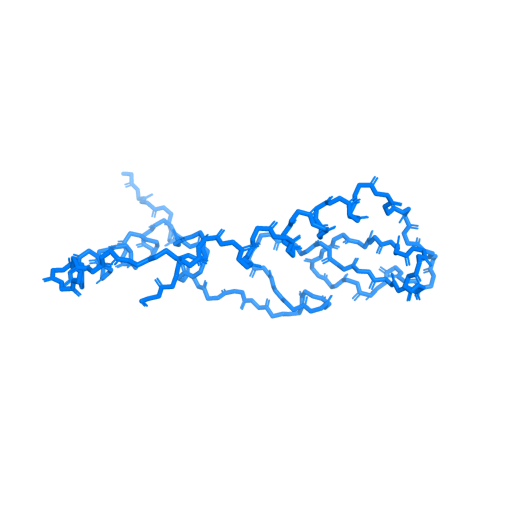 GLU A 1 84 ? 3.567 1.993 -2.257 1.00 91.94 84 GLU A O 1
ATOM 649 N N . ARG A 1 85 ? 4.958 1.789 -0.508 1.00 93.38 85 ARG A N 1
ATOM 650 C CA . ARG A 1 85 ? 5.416 0.415 -0.790 1.00 93.38 85 ARG A CA 1
ATOM 651 C C . ARG A 1 85 ? 4.790 -0.658 0.111 1.00 93.38 85 ARG A C 1
ATOM 653 O O . ARG A 1 85 ? 5.253 -1.798 0.135 1.00 93.38 85 ARG A O 1
ATOM 660 N N . CYS A 1 86 ? 3.766 -0.305 0.891 1.00 94.62 86 CYS A N 1
ATOM 661 C CA . CYS A 1 86 ? 3.091 -1.202 1.842 1.00 94.62 86 CYS A CA 1
ATOM 662 C C . CYS A 1 86 ? 4.017 -1.811 2.914 1.00 94.62 86 CYS A C 1
ATOM 664 O O . CYS A 1 86 ? 3.864 -2.968 3.310 1.00 94.62 86 CYS A O 1
ATOM 666 N N . LEU A 1 87 ? 5.000 -1.036 3.384 1.00 95.25 87 LEU A N 1
ATOM 667 C CA . LEU A 1 87 ? 5.959 -1.483 4.402 1.00 95.25 87 LEU A CA 1
ATOM 668 C C . LEU A 1 87 ? 5.405 -1.363 5.831 1.00 95.25 87 LEU A C 1
ATOM 670 O O . LEU A 1 87 ? 5.791 -2.117 6.720 1.00 95.25 87 LEU A O 1
ATOM 674 N N . LYS A 1 88 ? 4.515 -0.397 6.078 1.00 93.88 88 LYS A N 1
ATOM 675 C CA . LYS A 1 88 ? 4.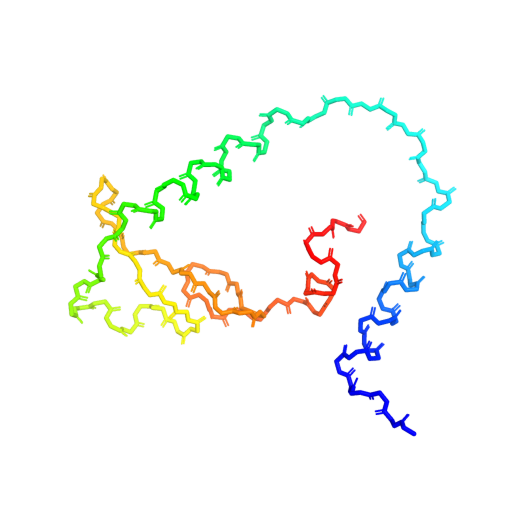066 -0.044 7.428 1.00 93.88 88 LYS A CA 1
ATOM 676 C C . LYS A 1 88 ? 2.796 -0.816 7.782 1.00 93.88 88 LYS A C 1
ATOM 678 O O . LYS A 1 88 ? 1.869 -0.862 6.981 1.00 93.88 88 LYS A O 1
ATOM 683 N N . LEU A 1 89 ? 2.710 -1.344 9.000 1.00 91.19 89 LEU A N 1
ATOM 684 C CA . LEU A 1 89 ? 1.453 -1.867 9.540 1.00 91.19 89 LEU A CA 1
ATOM 685 C C . LEU A 1 89 ? 0.522 -0.717 9.945 1.00 91.19 89 LEU A C 1
ATOM 687 O O . LEU A 1 89 ? 0.944 0.262 10.565 1.00 91.19 89 LEU A O 1
ATOM 691 N N . LYS A 1 90 ? -0.760 -0.842 9.606 1.00 88.25 90 LYS A N 1
ATOM 692 C CA . LYS A 1 90 ? -1.820 0.031 10.106 1.00 88.25 90 LYS A CA 1
ATOM 693 C C . LYS A 1 90 ? -2.004 -0.220 11.598 1.00 88.25 90 LYS A C 1
ATOM 695 O O . LYS A 1 90 ? -1.953 -1.359 12.058 1.00 88.25 90 LYS A O 1
ATOM 700 N N . SER A 1 91 ? -2.269 0.855 12.339 1.00 84.12 91 SER A N 1
ATOM 701 C CA . SER A 1 91 ? -2.721 0.727 13.722 1.00 84.12 91 SER A CA 1
ATOM 702 C C . SER A 1 91 ? -3.971 -0.161 13.764 1.00 84.12 91 SER A C 1
ATOM 704 O O . SER A 1 91 ? -4.850 0.022 12.912 1.00 84.12 91 SER A O 1
ATOM 706 N N . PRO A 1 92 ? -4.092 -1.074 14.745 1.00 80.81 92 PRO A N 1
ATOM 707 C CA . PRO A 1 92 ? -5.303 -1.861 14.945 1.00 80.81 92 PRO A CA 1
ATOM 708 C C . PRO A 1 92 ? -6.562 -0.991 14.971 1.00 80.81 92 PRO A C 1
ATOM 710 O O . PRO A 1 92 ? -7.561 -1.362 14.368 1.00 80.81 92 PRO A O 1
ATOM 713 N N . TYR A 1 93 ? -6.483 0.214 15.547 1.00 78.50 93 TYR A N 1
ATOM 714 C CA . TYR A 1 93 ? -7.573 1.189 15.517 1.00 78.50 93 TYR A CA 1
ATOM 715 C C . TYR A 1 93 ? -8.057 1.487 14.090 1.00 78.50 93 TYR A C 1
ATOM 717 O O . TYR A 1 93 ? -9.231 1.316 13.790 1.00 78.50 93 TYR A O 1
ATOM 725 N N . ASN A 1 94 ? -7.155 1.837 13.168 1.00 76.94 94 ASN A N 1
ATOM 726 C CA . ASN A 1 94 ? -7.521 2.167 11.784 1.00 76.94 94 ASN A CA 1
ATOM 727 C C . ASN A 1 94 ? -8.128 0.972 11.038 1.00 76.94 94 ASN A C 1
ATOM 729 O O . ASN A 1 94 ? -8.973 1.158 10.164 1.00 76.94 94 ASN A O 1
ATOM 733 N N . ILE A 1 95 ? -7.697 -0.246 11.377 1.00 79.50 95 ILE A N 1
ATOM 734 C CA . ILE A 1 95 ? -8.253 -1.485 10.824 1.00 79.50 95 ILE A CA 1
ATOM 735 C C . ILE A 1 95 ? -9.682 -1.696 11.350 1.00 79.50 95 ILE A C 1
ATOM 737 O O . ILE A 1 95 ? -10.590 -1.969 10.571 1.00 79.50 95 ILE A O 1
ATOM 741 N N . CYS A 1 96 ? -9.896 -1.525 12.655 1.00 82.19 96 CYS A N 1
ATOM 742 C CA . CYS A 1 96 ? -11.171 -1.781 13.329 1.00 82.19 96 CYS A CA 1
ATOM 743 C C . CYS A 1 96 ? -12.222 -0.673 13.123 1.00 82.19 96 CYS A C 1
ATOM 745 O O . CYS A 1 96 ? -13.424 -0.952 13.111 1.00 82.19 96 CYS A O 1
ATOM 747 N N . SER A 1 97 ? -11.775 0.571 12.949 1.00 76.62 97 SER A N 1
ATOM 748 C CA . SER A 1 97 ? -12.610 1.764 12.751 1.00 76.62 97 SER A CA 1
ATOM 749 C C . SER A 1 97 ? -12.886 2.061 11.277 1.00 76.62 97 SER A C 1
ATOM 751 O O . SER A 1 97 ? -13.569 3.034 10.965 1.00 76.62 97 SER A O 1
ATOM 753 N N . GLY A 1 98 ? -12.344 1.256 10.355 1.00 73.25 98 GLY A N 1
ATOM 754 C CA . GLY A 1 98 ? -12.499 1.476 8.916 1.00 73.25 98 GLY A CA 1
ATOM 755 C C . GLY A 1 98 ? -11.921 2.814 8.441 1.00 73.25 98 GLY A C 1
ATOM 756 O O . GLY A 1 98 ? -12.402 3.364 7.459 1.00 73.25 98 GLY A O 1
ATOM 757 N N . GLY A 1 99 ? -10.923 3.354 9.149 1.00 68.94 99 GLY A N 1
ATOM 758 C CA . GLY A 1 99 ? -10.317 4.653 8.846 1.00 68.94 99 GLY A CA 1
ATOM 759 C C . GLY A 1 99 ? -11.039 5.884 9.407 1.00 68.94 99 GLY A C 1
ATOM 760 O O . GLY A 1 99 ? -10.623 6.992 9.085 1.00 68.94 99 GLY A O 1
ATOM 761 N N . LYS A 1 100 ? -12.074 5.731 10.250 1.00 72.38 100 LYS A N 1
ATOM 762 C CA . LYS A 1 100 ? -12.656 6.879 10.967 1.00 72.38 100 LYS A CA 1
ATOM 763 C C . LYS A 1 100 ? -11.609 7.542 11.886 1.00 72.38 100 LYS A C 1
ATOM 765 O O . LYS A 1 100 ? -10.922 6.808 12.604 1.00 72.38 100 LYS A O 1
ATOM 770 N N . PRO A 1 101 ? -11.487 8.884 11.887 1.00 63.78 101 PRO A N 1
ATOM 771 C CA . PRO A 1 101 ? -10.649 9.613 12.842 1.00 63.78 101 PRO A CA 1
ATOM 772 C C . PRO A 1 101 ? -11.068 9.346 14.297 1.00 63.78 101 PRO A C 1
ATOM 774 O O . PRO A 1 101 ? -12.174 8.862 14.536 1.00 63.78 101 PRO A O 1
ATOM 777 N N . LEU A 1 102 ? -10.166 9.610 15.247 1.00 59.75 102 LEU A N 1
ATOM 778 C CA . LEU A 1 102 ? -10.489 9.684 16.681 1.00 59.75 102 LEU A CA 1
ATOM 779 C C . LEU A 1 102 ? -11.166 11.016 17.011 1.00 59.75 102 LEU A C 1
ATOM 781 O O . LEU A 1 102 ? -10.788 12.022 16.367 1.00 59.75 102 LEU A O 1
#

Radius of gyration: 18.0 Å; chains: 1; bounding box: 35×42×43 Å

Sequence (102 aa):
MALPVPVLICLLFKAMTALTEDARVVVTPDSIVQQTDYVEGLIALKFSHPCLEDHNSYCINGVCAFHHELEKAICRCFTGYTGERCLKLKSPYNICSGGKPL

Organism: Dipodomys ordii (NCBI:txid10020)

Foldseek 3Di:
DDDPPLVVVLVVLVVVVVVVPPDDDDDDDPPPPVVVVVVCVVVQQVPWDQDDPVCPPQAPAFGWTARVVVRDIAGDHDQQFDDRNRPDGDDSSCNSVVNDDD

pLDDT: mean 70.99, std 18.6, range [30.61, 95.25]